Protein AF-A0A2P6NQ12-F1 (afdb_monomer)

Secondary structure (DSSP, 8-state):
-PPPHHHHHHHHHHHHHHTT---PPPPP-EEEE-TTT--EEEE-TT-HHHHHHHHHH-TTS-HHHHSTT----
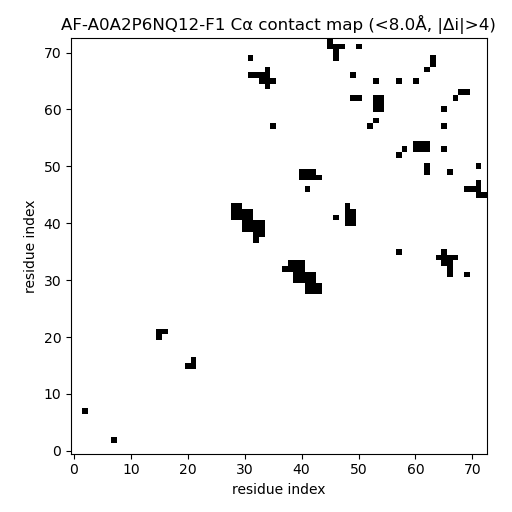
Organis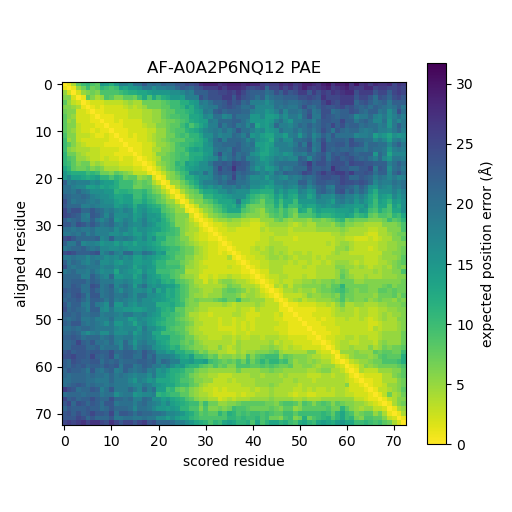m: NCBI:txid1890364

Sequence (73 aa):
MPQSKKDLRKAKQKENAAAGVVYQKKEPERMAKCQKCKLDFRATKRNVELLSHATAKHSDSTFTDCFPGEVHE

pLDDT: mean 77.49, std 9.47, range [52.12, 89.88]

Foldseek 3Di:
DPDDPVVVVVVVVVVCVVVVPDDDDPDPFDWFAFPPPRDIDTQDPQRVVLQCCCCVPVVVDDSCNGTPPDDHD

Structure (mmCIF, N/CA/C/O backbone):
data_AF-A0A2P6NQ12-F1
#
_entry.id   AF-A0A2P6NQ12-F1
#
loop_
_atom_site.group_PDB
_atom_site.id
_atom_site.type_symbol
_atom_site.label_atom_id
_atom_site.label_alt_id
_atom_site.label_comp_id
_atom_site.label_asym_id
_atom_site.label_entity_id
_atom_site.label_seq_id
_atom_site.pdbx_PDB_ins_code
_atom_site.Cartn_x
_atom_site.Cartn_y
_atom_site.Cartn_z
_atom_site.occupancy
_atom_site.B_iso_or_equiv
_atom_site.auth_seq_id
_atom_site.auth_comp_id
_atom_site.auth_asym_id
_atom_site.auth_atom_id
_atom_site.pdbx_PDB_model_num
ATOM 1 N N . MET A 1 1 ? 18.971 24.543 -37.584 1.00 54.34 1 MET A N 1
ATOM 2 C CA . MET A 1 1 ? 17.692 24.290 -36.884 1.00 54.34 1 MET A CA 1
ATOM 3 C C . MET A 1 1 ? 18.000 23.450 -35.649 1.00 54.34 1 MET A C 1
ATOM 5 O O . MET A 1 1 ? 18.505 22.348 -35.835 1.00 54.34 1 MET A O 1
ATOM 9 N N . PRO A 1 2 ? 17.813 23.949 -34.416 1.00 63.41 2 PRO A N 1
ATOM 10 C CA . PRO A 1 2 ? 18.013 23.129 -33.220 1.00 63.41 2 PRO A CA 1
ATOM 11 C C . PRO A 1 2 ? 17.038 21.943 -33.243 1.00 63.41 2 PRO A C 1
ATOM 13 O O . PRO A 1 2 ? 15.875 22.108 -33.613 1.00 63.41 2 PRO A O 1
ATOM 16 N N . GLN A 1 3 ? 17.515 20.744 -32.899 1.00 66.56 3 GLN A N 1
ATOM 17 C CA . GLN A 1 3 ? 16.677 19.543 -32.881 1.00 66.56 3 GLN A CA 1
ATOM 18 C C . GLN A 1 3 ? 15.471 19.744 -31.961 1.00 66.56 3 GLN A C 1
ATOM 20 O O . GLN A 1 3 ? 15.595 20.212 -30.826 1.00 66.56 3 GLN A O 1
ATOM 25 N N . SER A 1 4 ? 14.288 19.376 -32.454 1.00 78.62 4 SER A N 1
ATOM 26 C CA . SER A 1 4 ? 13.063 19.489 -31.676 1.00 78.62 4 SER A CA 1
ATOM 27 C C . SER A 1 4 ? 13.121 18.528 -30.488 1.00 78.62 4 SER A C 1
ATOM 29 O O . SER A 1 4 ? 13.634 17.412 -30.586 1.00 78.62 4 SER A O 1
ATOM 31 N N . LYS A 1 5 ? 12.549 18.917 -29.342 1.00 77.44 5 LYS A N 1
ATOM 32 C CA . LYS A 1 5 ? 12.539 18.087 -28.117 1.00 77.44 5 LYS A CA 1
ATOM 33 C C . LYS A 1 5 ? 11.962 16.680 -28.348 1.00 77.44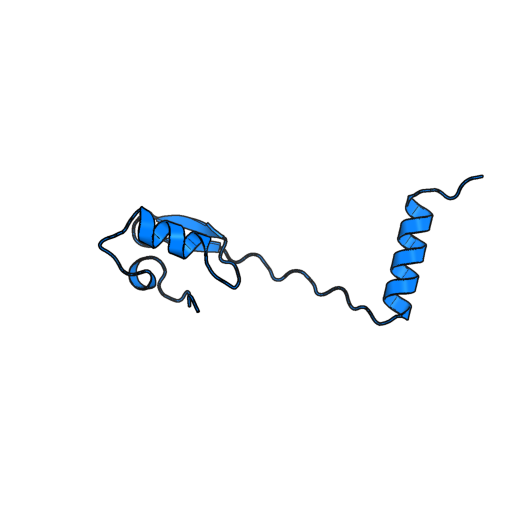 5 LYS A C 1
ATOM 35 O O . LYS A 1 5 ? 12.274 15.756 -27.599 1.00 77.44 5 LYS A O 1
ATOM 40 N N . LYS A 1 6 ? 11.114 16.513 -29.369 1.00 78.88 6 LYS A N 1
ATOM 41 C CA . LYS A 1 6 ? 10.555 15.218 -29.781 1.00 78.88 6 LYS A CA 1
ATOM 42 C C . LYS A 1 6 ? 11.607 14.301 -30.413 1.00 78.88 6 LYS A C 1
ATOM 44 O O . LYS A 1 6 ? 11.615 13.113 -30.102 1.00 78.88 6 LYS A O 1
ATOM 49 N N . ASP A 1 7 ? 12.501 14.841 -31.234 1.00 80.69 7 ASP A N 1
ATOM 50 C CA . ASP A 1 7 ? 13.560 14.077 -31.900 1.00 80.69 7 ASP A CA 1
ATOM 51 C C . ASP A 1 7 ? 14.594 13.568 -30.893 1.00 80.69 7 ASP A C 1
ATOM 53 O O . ASP A 1 7 ? 14.964 12.397 -30.928 1.00 80.69 7 ASP A O 1
ATOM 57 N N . LEU A 1 8 ? 14.944 14.394 -29.902 1.00 81.12 8 LEU A N 1
ATOM 58 C CA . LEU A 1 8 ? 15.826 13.997 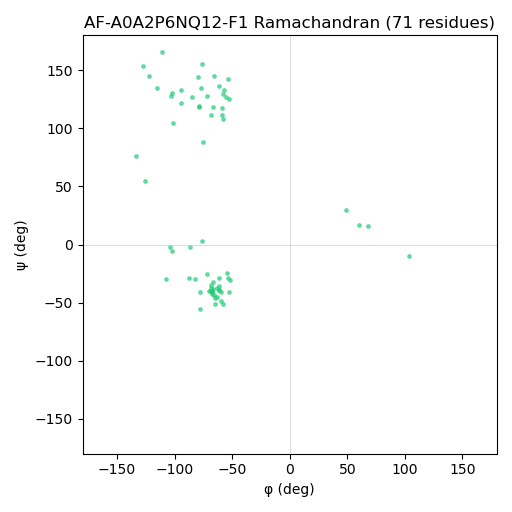-28.797 1.00 81.12 8 LEU A CA 1
ATOM 59 C C . LEU A 1 8 ? 15.243 12.842 -27.965 1.00 81.12 8 LEU A C 1
ATOM 61 O O . LEU A 1 8 ? 15.962 11.924 -27.574 1.00 81.12 8 LEU A O 1
ATOM 65 N N . ARG A 1 9 ? 13.926 12.847 -27.713 1.00 79.88 9 ARG A N 1
ATOM 66 C CA . ARG A 1 9 ? 13.254 11.746 -26.996 1.00 79.88 9 ARG A CA 1
ATOM 67 C C . ARG A 1 9 ? 13.238 10.453 -27.810 1.00 79.88 9 ARG A C 1
ATOM 69 O O . ARG A 1 9 ? 13.446 9.388 -27.234 1.00 79.88 9 ARG A O 1
ATOM 76 N N . LYS A 1 10 ? 13.014 10.539 -29.126 1.00 81.62 10 LYS A N 1
ATOM 77 C CA . LYS A 1 10 ? 13.042 9.376 -30.028 1.00 81.62 10 LYS A CA 1
ATOM 78 C C . LYS A 1 10 ? 14.442 8.771 -30.139 1.00 81.62 10 LYS A C 1
ATOM 80 O O . LYS A 1 10 ? 14.564 7.552 -30.067 1.00 81.62 10 LYS A O 1
ATOM 85 N N . ALA A 1 11 ? 15.479 9.602 -30.262 1.00 81.25 11 ALA A N 1
ATOM 86 C CA . ALA A 1 11 ? 16.870 9.151 -30.280 1.00 81.25 11 ALA A CA 1
ATOM 87 C C . ALA A 1 11 ? 17.213 8.385 -28.994 1.00 81.25 11 ALA A C 1
ATOM 89 O O . ALA A 1 11 ? 17.583 7.216 -29.060 1.00 81.25 11 ALA A O 1
ATOM 90 N N . LYS A 1 12 ? 16.914 8.977 -27.832 1.00 78.75 12 LYS A N 1
ATOM 91 C CA . LYS A 1 12 ? 17.159 8.354 -26.526 1.00 78.75 12 LYS A CA 1
ATOM 92 C C . LYS A 1 12 ? 16.387 7.045 -26.322 1.00 78.75 12 LYS A C 1
ATOM 94 O O . LYS A 1 12 ? 16.893 6.110 -25.715 1.00 78.75 12 LYS A O 1
ATOM 99 N N . GLN A 1 13 ? 15.160 6.948 -26.838 1.00 72.50 13 GLN A N 1
ATOM 100 C CA . GLN A 1 13 ? 14.379 5.708 -26.779 1.00 72.50 13 GLN A CA 1
ATOM 101 C C . GLN A 1 13 ? 14.986 4.602 -27.657 1.00 72.50 13 GLN A C 1
ATOM 103 O O . GLN A 1 13 ? 14.999 3.443 -27.248 1.00 72.50 13 GLN A O 1
ATOM 108 N N . LYS A 1 14 ? 15.526 4.958 -28.830 1.00 78.62 14 LYS A N 1
ATOM 109 C CA . LYS A 1 14 ? 16.232 4.032 -29.726 1.00 78.62 14 LYS A CA 1
ATOM 110 C C . LYS A 1 14 ? 17.556 3.558 -29.120 1.00 78.62 14 LYS A C 1
ATOM 112 O O . LYS A 1 14 ? 17.861 2.375 -29.209 1.00 78.62 14 LYS A O 1
ATOM 117 N N . GLU A 1 15 ? 18.293 4.450 -28.460 1.00 77.44 15 GLU A N 1
ATOM 118 C CA . GLU A 1 15 ? 19.510 4.114 -27.707 1.00 77.44 15 GLU A CA 1
ATOM 119 C C . GLU A 1 15 ? 19.208 3.172 -26.535 1.00 77.44 15 GLU A C 1
ATOM 121 O O . GLU A 1 15 ? 19.867 2.148 -26.385 1.00 77.44 15 GLU A O 1
ATOM 126 N N . ASN A 1 16 ? 18.152 3.444 -25.763 1.00 70.50 16 ASN A N 1
ATOM 127 C CA . ASN A 1 16 ? 17.718 2.565 -24.674 1.00 70.50 16 ASN A CA 1
ATOM 128 C C . ASN A 1 16 ? 17.280 1.175 -25.176 1.00 70.50 16 ASN A C 1
ATOM 130 O O . ASN A 1 16 ? 17.568 0.173 -24.526 1.00 70.50 16 ASN A O 1
ATOM 134 N N . ALA A 1 17 ? 16.616 1.102 -26.336 1.00 70.38 17 ALA A N 1
ATOM 135 C CA . ALA A 1 17 ? 16.246 -0.168 -26.961 1.00 70.38 17 ALA A CA 1
ATOM 136 C C . ALA A 1 17 ? 17.476 -0.951 -27.457 1.00 70.38 17 ALA A C 1
ATOM 138 O O . ALA A 1 17 ? 17.545 -2.161 -27.262 1.00 70.38 17 ALA A O 1
ATOM 139 N N . ALA A 1 18 ? 18.461 -0.265 -28.049 1.00 71.94 18 ALA A N 1
ATOM 140 C CA . ALA A 1 18 ? 19.720 -0.869 -28.490 1.00 71.94 18 ALA A CA 1
ATOM 141 C C . ALA A 1 18 ? 20.585 -1.357 -27.314 1.00 71.94 18 ALA A C 1
ATOM 143 O O . ALA A 1 18 ? 21.254 -2.379 -27.427 1.00 71.94 18 ALA A O 1
ATOM 144 N N . ALA A 1 19 ? 20.519 -0.670 -26.171 1.00 75.38 19 ALA A N 1
ATOM 145 C CA . ALA A 1 19 ? 21.166 -1.069 -24.924 1.00 75.38 19 ALA A CA 1
ATOM 146 C C . ALA A 1 19 ? 20.439 -2.213 -24.182 1.00 75.38 19 ALA A C 1
ATOM 148 O O . ALA A 1 19 ? 20.835 -2.570 -23.075 1.00 75.38 19 ALA A O 1
ATOM 149 N N . GLY A 1 20 ? 19.359 -2.770 -24.747 1.00 60.94 20 GLY A N 1
ATOM 150 C CA . GLY A 1 20 ? 18.598 -3.858 -24.126 1.00 60.94 20 GLY A CA 1
ATOM 151 C C . GLY A 1 20 ? 17.838 -3.449 -22.859 1.00 60.94 20 GLY A C 1
ATOM 152 O O . GLY A 1 20 ? 17.400 -4.312 -22.100 1.00 60.94 20 GLY A O 1
ATOM 153 N N . VAL A 1 21 ? 17.654 -2.144 -22.615 1.00 64.88 21 VAL A N 1
ATOM 154 C CA . VAL A 1 21 ? 16.898 -1.636 -21.465 1.00 64.88 21 VAL A CA 1
ATOM 155 C C . VAL A 1 21 ? 15.412 -1.827 -21.747 1.00 64.88 21 VAL A C 1
ATOM 157 O O . VAL A 1 21 ? 14.725 -0.960 -22.294 1.00 64.88 21 VAL A O 1
ATOM 160 N N . VAL A 1 22 ? 14.901 -3.001 -21.382 1.00 60.44 22 VAL A N 1
ATOM 161 C CA . VAL A 1 22 ? 13.467 -3.280 -21.396 1.00 60.44 22 VAL A CA 1
ATOM 162 C C . VAL A 1 22 ? 12.831 -2.432 -20.300 1.00 60.44 22 VAL A C 1
ATOM 164 O O . VAL A 1 22 ? 13.061 -2.655 -19.111 1.00 60.44 22 VAL A O 1
ATOM 167 N N . TYR A 1 23 ? 12.036 -1.434 -20.689 1.00 62.66 23 TYR A N 1
ATOM 168 C CA . TYR A 1 23 ? 11.206 -0.697 -19.741 1.00 62.66 23 TYR A CA 1
ATOM 169 C C . TYR A 1 23 ? 10.281 -1.696 -19.048 1.00 62.66 23 TYR A C 1
ATOM 171 O O . TYR A 1 23 ? 9.342 -2.204 -19.665 1.00 62.66 23 TYR A O 1
ATOM 179 N N . GLN A 1 24 ? 10.544 -1.984 -17.772 1.00 63.59 24 GLN A N 1
ATOM 180 C CA . GLN A 1 24 ? 9.613 -2.766 -16.975 1.00 63.59 24 GLN A CA 1
ATOM 181 C C . GLN A 1 24 ? 8.283 -2.015 -16.962 1.00 63.59 24 GLN A C 1
ATOM 183 O O . GLN A 1 24 ? 8.206 -0.860 -16.528 1.00 63.59 24 GLN A O 1
ATOM 188 N N . LYS A 1 25 ? 7.239 -2.645 -17.512 1.00 63.69 25 LYS A N 1
ATOM 189 C CA . LYS A 1 25 ? 5.877 -2.130 -17.388 1.00 63.69 25 LYS A CA 1
ATOM 190 C C . LYS A 1 25 ? 5.608 -1.968 -15.896 1.00 63.69 25 LYS A C 1
ATOM 192 O O . LYS A 1 25 ? 5.826 -2.907 -15.136 1.00 63.69 25 LYS A O 1
ATOM 197 N N . LYS A 1 26 ? 5.168 -0.775 -15.485 1.00 61.12 26 LYS A N 1
ATOM 198 C CA . LYS A 1 26 ? 4.688 -0.565 -14.117 1.00 61.12 26 LYS A CA 1
ATOM 199 C C . LYS A 1 26 ? 3.628 -1.631 -13.837 1.00 61.12 26 LYS A C 1
ATOM 201 O O . LYS A 1 26 ? 2.702 -1.771 -14.637 1.00 61.12 26 LYS A O 1
ATOM 206 N N . GLU A 1 27 ? 3.808 -2.398 -12.762 1.00 62.56 27 GLU A N 1
ATOM 207 C CA . GLU A 1 27 ? 2.778 -3.328 -12.299 1.00 62.56 27 GLU A CA 1
ATOM 208 C C . GLU A 1 27 ? 1.460 -2.563 -12.109 1.00 62.56 27 GLU A C 1
ATOM 210 O O . GLU A 1 27 ? 1.493 -1.393 -11.705 1.00 62.56 27 GLU A O 1
ATOM 215 N N . PRO A 1 28 ? 0.312 -3.183 -12.433 1.00 63.31 28 PRO A N 1
ATOM 216 C CA . PRO A 1 28 ? -0.979 -2.560 -12.200 1.00 63.31 28 PRO A CA 1
ATOM 217 C C . PRO A 1 28 ? -1.119 -2.238 -10.710 1.00 63.31 28 PRO A C 1
ATOM 219 O O . PRO A 1 28 ? -0.869 -3.091 -9.856 1.00 63.31 28 PRO A O 1
ATOM 222 N N . GLU A 1 29 ? -1.493 -0.994 -10.407 1.00 69.88 29 GLU A N 1
ATOM 223 C CA . GLU A 1 29 ? -1.782 -0.559 -9.042 1.00 69.88 29 GLU A CA 1
ATOM 224 C C . GLU A 1 29 ? -2.919 -1.430 -8.495 1.00 69.88 29 GLU A C 1
ATOM 226 O O . GLU A 1 29 ? -4.051 -1.368 -8.980 1.00 69.88 29 GLU A O 1
ATOM 231 N N . ARG A 1 30 ? -2.613 -2.285 -7.515 1.00 82.00 30 ARG A N 1
ATOM 232 C CA . ARG A 1 30 ? -3.629 -3.076 -6.823 1.00 82.00 30 ARG A CA 1
ATOM 233 C C . ARG A 1 30 ? -4.350 -2.164 -5.839 1.00 82.00 30 ARG A C 1
ATOM 235 O O . ARG A 1 30 ? -3.711 -1.383 -5.141 1.00 82.00 30 ARG A O 1
ATOM 242 N N . MET A 1 31 ? -5.675 -2.231 -5.795 1.00 84.44 31 MET A N 1
ATOM 243 C CA . MET A 1 31 ? -6.462 -1.561 -4.760 1.00 84.44 31 MET A CA 1
ATOM 244 C C . MET A 1 31 ? -6.902 -2.602 -3.738 1.00 84.44 31 MET A C 1
ATOM 246 O O . MET A 1 31 ? -7.427 -3.648 -4.116 1.00 84.44 31 MET A O 1
ATOM 250 N N . ALA A 1 32 ? -6.683 -2.316 -2.461 1.00 85.56 32 ALA A N 1
ATOM 251 C CA . ALA A 1 32 ? -7.102 -3.149 -1.348 1.00 85.56 32 ALA A CA 1
ATOM 252 C C . ALA A 1 32 ? -8.139 -2.396 -0.511 1.00 85.56 32 ALA A C 1
ATOM 254 O O . ALA A 1 32 ? -7.987 -1.214 -0.199 1.00 85.56 32 ALA A O 1
ATOM 255 N N . LYS A 1 33 ? -9.214 -3.098 -0.157 1.00 87.88 33 LYS A N 1
ATOM 256 C CA . LYS A 1 33 ? -10.348 -2.537 0.572 1.00 87.88 33 LYS A CA 1
ATOM 257 C C . LYS A 1 33 ? -10.304 -2.953 2.029 1.00 87.88 33 LYS A C 1
ATOM 259 O O . LYS A 1 33 ? -10.247 -4.145 2.332 1.00 87.88 33 LYS A O 1
ATOM 264 N N . CYS A 1 34 ? -10.398 -1.980 2.927 1.00 88.94 34 CYS A N 1
ATOM 265 C CA . CYS A 1 34 ? -10.444 -2.266 4.349 1.00 88.94 34 CYS A CA 1
ATOM 266 C C . CYS A 1 34 ? -11.791 -2.890 4.719 1.00 88.94 34 CYS A C 1
ATOM 268 O O . CYS A 1 34 ? -12.842 -2.317 4.437 1.00 88.94 34 CYS A O 1
ATOM 270 N N . GLN A 1 35 ? -11.788 -4.028 5.405 1.00 88.75 35 GLN A N 1
ATOM 271 C CA . GLN A 1 35 ? -13.024 -4.707 5.807 1.00 88.75 35 GLN A CA 1
ATOM 272 C C . GLN A 1 35 ? -13.779 -3.980 6.929 1.00 88.75 35 GLN A C 1
ATOM 274 O O . GLN A 1 35 ? -15.001 -4.083 7.012 1.00 88.75 35 GLN A O 1
ATOM 279 N N . LYS A 1 36 ? -13.080 -3.193 7.756 1.00 87.69 36 LYS A N 1
ATOM 280 C CA . LYS A 1 36 ? -13.675 -2.452 8.881 1.00 87.69 36 LYS A CA 1
ATOM 281 C C . LYS A 1 36 ? -14.410 -1.196 8.431 1.00 87.69 36 LYS A C 1
ATOM 283 O O . LYS A 1 36 ? -15.590 -1.022 8.717 1.00 87.69 36 LYS A O 1
ATOM 288 N N . CYS A 1 37 ? -13.706 -0.322 7.718 1.00 89.88 37 CYS A N 1
ATOM 289 C CA . CYS A 1 37 ? -14.218 0.994 7.336 1.00 89.88 37 CYS A CA 1
ATOM 290 C C . CYS A 1 37 ? -14.691 1.061 5.877 1.00 89.88 37 CYS A C 1
ATOM 292 O O . CYS A 1 37 ? -15.255 2.072 5.468 1.00 89.88 37 CYS A O 1
ATOM 294 N N . LYS A 1 38 ? -14.484 -0.008 5.091 1.00 88.06 38 LYS A N 1
ATOM 295 C CA . LYS A 1 38 ? -14.866 -0.119 3.672 1.00 88.06 38 LYS A CA 1
ATOM 296 C C . LYS A 1 38 ? -14.213 0.921 2.756 1.00 88.06 38 LYS A C 1
ATOM 298 O O . LYS A 1 38 ? -14.683 1.094 1.634 1.00 88.06 38 LYS A O 1
ATOM 303 N N . LEU A 1 39 ? -13.144 1.573 3.208 1.00 87.81 39 LEU A N 1
ATOM 304 C CA . LEU A 1 39 ? -12.340 2.479 2.394 1.00 87.81 39 LEU A CA 1
ATOM 305 C C . LEU A 1 39 ? -11.382 1.692 1.498 1.00 87.81 39 LEU A C 1
ATOM 307 O O . LEU A 1 39 ? -10.838 0.661 1.904 1.00 87.81 39 LEU A O 1
ATOM 311 N N . ASP A 1 40 ? -11.177 2.207 0.293 1.00 86.62 40 ASP A N 1
ATOM 312 C CA . ASP A 1 40 ? -10.254 1.659 -0.693 1.00 86.62 40 ASP A CA 1
ATOM 313 C C . ASP A 1 40 ? -8.895 2.367 -0.592 1.00 86.62 40 ASP A C 1
ATOM 315 O O . ASP A 1 40 ? -8.814 3.596 -0.547 1.00 86.62 40 ASP A O 1
ATOM 319 N N . PHE A 1 41 ? -7.820 1.584 -0.570 1.00 86.25 41 PHE A N 1
ATOM 320 C CA . PHE A 1 41 ? -6.439 2.052 -0.477 1.00 86.25 41 PHE A CA 1
ATOM 321 C C . PHE A 1 41 ? -5.598 1.445 -1.593 1.00 86.25 41 PHE A C 1
ATOM 323 O O . PHE A 1 41 ? -5.883 0.356 -2.095 1.00 86.25 41 PHE A O 1
ATOM 330 N N . ARG A 1 42 ? -4.526 2.136 -1.982 1.00 84.75 42 ARG A N 1
ATOM 331 C CA . ARG A 1 42 ? -3.574 1.597 -2.954 1.00 84.75 42 ARG A CA 1
ATOM 332 C C . ARG A 1 42 ? -2.642 0.612 -2.254 1.00 84.75 42 ARG A C 1
ATOM 334 O O . ARG A 1 42 ? -1.899 0.977 -1.346 1.00 84.75 42 ARG A O 1
ATOM 341 N N . ALA A 1 43 ? -2.678 -0.636 -2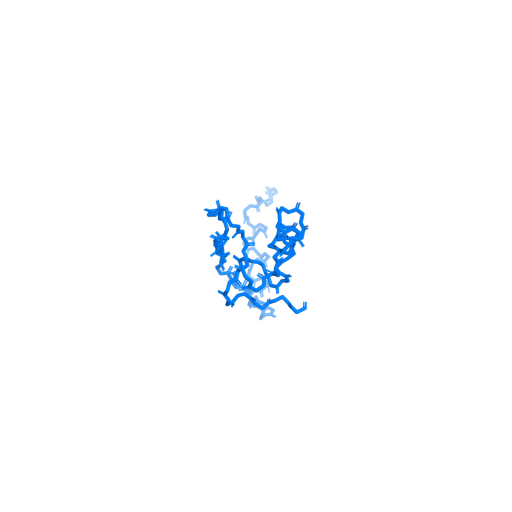.697 1.00 80.88 43 ALA A N 1
ATOM 342 C CA . ALA A 1 43 ? -1.729 -1.657 -2.300 1.00 80.88 43 ALA A CA 1
ATOM 343 C C . ALA A 1 43 ? -0.427 -1.458 -3.082 1.00 80.88 43 ALA A C 1
ATOM 345 O O . ALA A 1 43 ? -0.384 -1.480 -4.316 1.00 80.88 43 ALA A O 1
ATOM 346 N N . THR A 1 44 ? 0.649 -1.219 -2.339 1.00 80.06 44 THR A N 1
ATOM 347 C CA . THR A 1 44 ? 2.010 -1.078 -2.867 1.00 80.06 44 THR A CA 1
ATOM 348 C C . THR A 1 44 ? 2.832 -2.274 -2.411 1.00 80.06 44 THR A C 1
ATOM 350 O O . THR A 1 44 ? 2.444 -2.967 -1.485 1.00 80.06 44 THR A O 1
ATOM 353 N N . LYS A 1 45 ? 4.012 -2.525 -2.989 1.00 73.69 45 LYS A N 1
ATOM 354 C CA . LYS A 1 45 ? 4.823 -3.702 -2.601 1.00 73.69 45 LYS A CA 1
ATOM 355 C C . LYS A 1 45 ? 5.107 -3.825 -1.100 1.00 73.69 45 LYS A C 1
ATOM 357 O O . LYS A 1 45 ? 5.298 -4.932 -0.627 1.00 73.69 45 LYS A O 1
ATOM 362 N N . ARG A 1 46 ? 5.154 -2.701 -0.380 1.00 75.56 46 ARG A N 1
ATOM 363 C CA . ARG A 1 46 ? 5.373 -2.666 1.074 1.00 75.56 46 A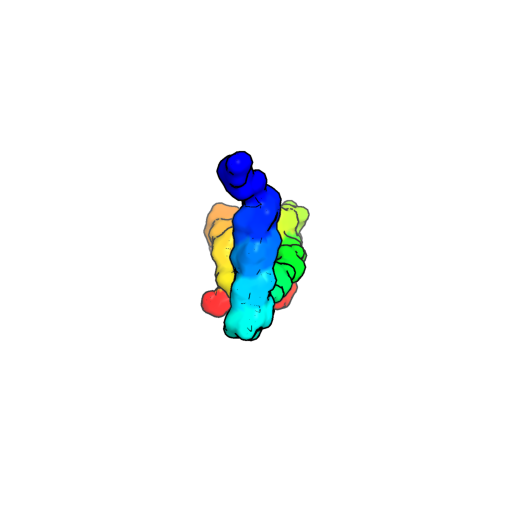RG A CA 1
ATOM 364 C C . ARG A 1 46 ? 4.105 -2.385 1.876 1.00 75.56 46 ARG A C 1
ATOM 366 O O . ARG A 1 46 ? 4.186 -2.292 3.086 1.00 75.56 46 ARG A O 1
ATOM 373 N N . ASN A 1 47 ? 2.962 -2.156 1.226 1.00 81.25 47 ASN A N 1
ATOM 374 C CA . ASN A 1 47 ? 1.671 -1.934 1.880 1.00 81.25 47 ASN A CA 1
ATOM 375 C C . ASN A 1 47 ? 1.673 -0.890 3.030 1.00 81.25 47 ASN A C 1
ATOM 377 O O . ASN A 1 47 ? 0.848 -0.951 3.939 1.00 81.25 47 ASN A O 1
ATOM 381 N N . VAL A 1 48 ? 2.559 0.116 2.964 1.00 84.75 48 VAL A N 1
ATOM 382 C CA . VAL A 1 48 ? 2.791 1.098 4.047 1.00 84.75 48 VAL A CA 1
ATOM 383 C C . VAL A 1 48 ? 1.540 1.920 4.360 1.00 84.75 48 VAL A C 1
ATOM 385 O O . VAL A 1 48 ? 1.248 2.189 5.524 1.00 84.75 48 VAL A O 1
ATOM 388 N N . GLU A 1 49 ? 0.774 2.304 3.335 1.00 84.38 49 GLU A N 1
ATOM 389 C CA . GLU A 1 49 ? -0.471 3.067 3.506 1.00 84.38 49 GLU A CA 1
ATOM 390 C C . GLU A 1 49 ? -1.553 2.241 4.211 1.00 84.38 49 GLU A C 1
ATOM 392 O O . GLU A 1 49 ? -2.259 2.748 5.081 1.00 84.38 49 GLU A O 1
ATOM 397 N N . LEU A 1 50 ? -1.638 0.949 3.888 1.00 86.69 50 LEU A N 1
ATOM 398 C CA . LEU A 1 50 ? -2.580 0.015 4.499 1.00 86.69 50 LEU A CA 1
ATOM 399 C C . LEU A 1 50 ? -2.221 -0.225 5.972 1.00 86.69 50 LEU A C 1
ATOM 401 O O . LEU A 1 50 ? -3.109 -0.219 6.825 1.00 86.69 50 LEU A O 1
ATOM 405 N N . LEU A 1 51 ? -0.927 -0.388 6.286 1.00 84.88 51 LEU A N 1
ATOM 406 C CA . LEU A 1 51 ? -0.455 -0.542 7.666 1.00 84.88 51 LEU A CA 1
ATOM 407 C C . LEU A 1 51 ? -0.715 0.729 8.472 1.00 84.88 51 LEU A C 1
ATOM 409 O O . LEU A 1 51 ? -1.239 0.663 9.581 1.00 84.88 51 LEU A O 1
ATOM 413 N N . SER A 1 52 ? -0.392 1.886 7.897 1.00 87.38 52 SER A N 1
ATOM 414 C CA . SER A 1 52 ? -0.637 3.188 8.521 1.00 87.38 52 SER A CA 1
ATOM 415 C C . SER A 1 52 ? -2.126 3.389 8.797 1.00 87.38 52 SER A C 1
ATOM 417 O 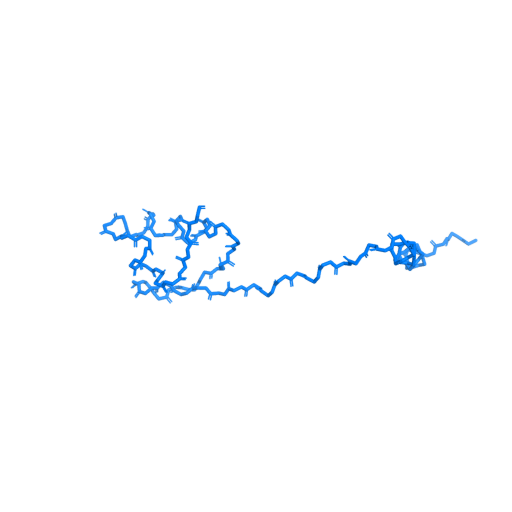O . SER A 1 52 ? -2.502 3.856 9.867 1.00 87.38 52 SER A O 1
ATOM 419 N N . HIS A 1 53 ? -2.996 2.981 7.869 1.00 88.56 53 HIS A N 1
ATOM 420 C CA . HIS A 1 53 ? -4.437 3.021 8.078 1.00 88.56 53 HIS A CA 1
ATOM 421 C C . HIS A 1 53 ? -4.885 2.081 9.203 1.00 88.56 53 HIS A C 1
ATOM 423 O O . HIS A 1 53 ? -5.589 2.520 10.111 1.00 88.56 53 HIS A O 1
ATOM 429 N N . ALA A 1 54 ? -4.471 0.811 9.160 1.00 87.56 54 ALA A N 1
ATOM 430 C CA . ALA A 1 54 ? -4.848 -0.180 10.164 1.00 87.56 54 ALA A CA 1
ATOM 431 C C . ALA A 1 54 ? -4.392 0.248 11.568 1.00 87.56 54 ALA A C 1
ATOM 433 O O . ALA A 1 54 ? -5.207 0.303 12.479 1.00 87.56 54 ALA A O 1
ATOM 434 N N . THR A 1 55 ? -3.128 0.653 11.718 1.00 85.62 55 THR A N 1
ATOM 435 C CA . THR A 1 55 ? -2.550 1.072 13.007 1.00 85.62 55 THR A CA 1
ATOM 436 C C . THR A 1 55 ? -3.124 2.388 13.537 1.00 85.62 55 THR A C 1
ATOM 438 O O . THR A 1 55 ? -3.285 2.525 14.744 1.00 85.62 55 THR A O 1
ATOM 441 N N . ALA A 1 56 ? -3.460 3.351 12.670 1.00 87.69 56 ALA A N 1
ATOM 442 C CA . ALA A 1 56 ? -3.965 4.655 13.107 1.00 87.69 56 ALA A CA 1
ATOM 443 C C . ALA A 1 56 ? -5.486 4.704 13.318 1.00 87.69 56 ALA A C 1
ATOM 445 O O . ALA A 1 56 ? -5.968 5.547 14.076 1.00 87.69 56 ALA A O 1
ATOM 446 N N . LYS A 1 57 ? -6.264 3.884 12.598 1.00 85.50 57 LYS A N 1
ATOM 447 C CA . LYS A 1 57 ? -7.738 3.907 12.652 1.00 85.50 57 LYS A CA 1
ATOM 448 C C . LYS A 1 57 ? -8.336 2.715 13.373 1.00 85.50 57 LYS A C 1
ATOM 450 O O . LYS A 1 57 ? -9.407 2.864 13.953 1.00 85.50 57 LYS A O 1
ATOM 455 N N . HIS A 1 58 ? -7.677 1.565 13.334 1.00 84.56 58 HIS A N 1
ATOM 456 C CA . HIS A 1 58 ? -8.160 0.329 13.936 1.00 84.56 58 HIS A CA 1
ATOM 457 C C . HIS A 1 58 ? -7.091 -0.229 14.876 1.00 84.56 58 HIS A C 1
ATOM 459 O O . HIS A 1 58 ? -6.678 -1.373 14.738 1.00 84.56 58 HIS A O 1
ATOM 465 N N . SER A 1 59 ? -6.648 0.590 15.832 1.00 75.94 59 SER A N 1
ATOM 466 C CA . SER A 1 59 ? -5.615 0.259 16.822 1.00 75.94 59 SER A CA 1
ATOM 467 C C . SER A 1 59 ? -5.897 -1.047 17.575 1.00 75.94 59 SER A C 1
ATOM 469 O O . SER A 1 59 ? -4.972 -1.751 17.966 1.00 75.94 59 SER A O 1
ATOM 471 N N . ASP A 1 60 ? -7.179 -1.375 17.746 1.00 79.75 60 ASP A N 1
ATOM 472 C CA . ASP A 1 60 ? -7.671 -2.586 18.409 1.00 79.75 60 ASP A CA 1
ATOM 473 C C . ASP A 1 60 ? -7.787 -3.805 17.473 1.00 79.75 60 ASP A C 1
ATOM 475 O O . ASP A 1 60 ? -8.206 -4.881 17.893 1.00 79.75 60 ASP A O 1
ATOM 479 N N . SER A 1 61 ? -7.483 -3.657 16.180 1.00 77.31 61 SER A N 1
ATOM 480 C CA . SER A 1 61 ? -7.563 -4.720 15.172 1.00 77.31 61 SER A CA 1
ATOM 481 C C . SER A 1 61 ? -6.212 -4.935 14.498 1.00 77.31 61 SER A C 1
ATOM 483 O O . SER A 1 61 ? -5.441 -4.009 14.256 1.00 77.31 61 SER A O 1
ATOM 485 N N . THR A 1 62 ? -5.909 -6.181 14.154 1.00 79.31 62 THR A N 1
ATOM 486 C CA . THR A 1 62 ? -4.671 -6.499 13.443 1.00 79.31 62 THR A CA 1
ATOM 487 C C . THR A 1 62 ? -4.769 -6.105 11.970 1.00 79.31 62 THR A C 1
ATOM 489 O O . THR A 1 62 ? -5.849 -6.051 11.378 1.00 79.31 62 THR A O 1
ATOM 492 N N . PHE A 1 63 ? -3.618 -5.862 11.337 1.00 81.12 63 PHE A N 1
ATOM 493 C CA . PHE A 1 63 ? -3.544 -5.590 9.897 1.00 81.12 63 PHE A CA 1
ATOM 494 C C . PHE A 1 63 ? -4.253 -6.670 9.064 1.00 81.12 63 PHE A C 1
ATOM 496 O O . PHE A 1 63 ? -5.002 -6.352 8.143 1.00 81.12 63 PHE A O 1
ATOM 503 N N . THR A 1 64 ? -4.083 -7.934 9.458 1.00 83.06 64 THR A N 1
ATOM 504 C CA . THR A 1 64 ? -4.721 -9.105 8.843 1.00 83.06 64 THR A CA 1
ATOM 505 C C . THR A 1 64 ? -6.246 -9.090 8.924 1.00 83.06 64 THR A C 1
ATOM 507 O O . THR A 1 64 ? -6.904 -9.625 8.038 1.00 83.06 64 THR A O 1
ATOM 510 N N . ASP A 1 65 ? -6.810 -8.458 9.951 1.00 82.81 65 ASP A N 1
ATOM 511 C CA . ASP A 1 65 ? -8.256 -8.314 10.136 1.00 82.81 65 ASP A CA 1
ATOM 512 C C . ASP A 1 65 ? -8.817 -7.145 9.302 1.00 82.81 65 ASP A C 1
ATOM 514 O O . ASP A 1 65 ? -9.948 -7.178 8.819 1.00 82.81 65 ASP A O 1
ATOM 518 N N . CYS A 1 66 ? -7.999 -6.115 9.060 1.00 84.62 66 CYS A N 1
ATOM 519 C CA . CYS A 1 66 ?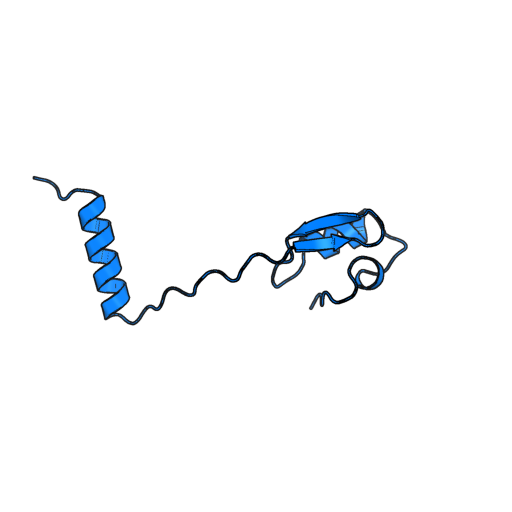 -8.360 -4.996 8.188 1.00 84.62 66 CYS A CA 1
ATOM 520 C C . CYS A 1 66 ? -8.248 -5.343 6.699 1.00 84.62 66 CYS A C 1
ATOM 522 O O . CYS A 1 66 ? -9.108 -4.931 5.918 1.00 84.62 66 CYS A O 1
ATOM 524 N N . PHE A 1 67 ? -7.201 -6.071 6.311 1.00 85.88 67 PHE A N 1
ATOM 525 C CA . PHE A 1 67 ? -6.874 -6.412 4.927 1.00 85.88 67 PHE A CA 1
ATOM 526 C C . PHE A 1 67 ? -6.541 -7.909 4.814 1.00 85.88 67 PHE A C 1
ATOM 528 O O . PHE A 1 67 ? -5.370 -8.286 4.722 1.00 85.88 67 PHE A O 1
ATOM 535 N N . PRO A 1 68 ? -7.559 -8.786 4.838 1.00 79.62 68 PRO A N 1
ATOM 536 C CA . PRO A 1 68 ? -7.346 -10.222 4.729 1.00 79.62 68 PRO A CA 1
ATOM 537 C C . PRO A 1 68 ? -6.805 -10.568 3.337 1.00 79.62 68 PRO A C 1
ATOM 539 O O . PRO A 1 68 ? -7.466 -10.333 2.327 1.00 79.62 68 PRO A O 1
ATOM 542 N N . GLY A 1 69 ? -5.592 -11.124 3.290 1.00 73.94 69 GLY A N 1
ATOM 543 C CA . GLY A 1 69 ? -4.910 -11.523 2.053 1.00 73.94 69 GLY A CA 1
ATOM 544 C C . GLY A 1 69 ? -3.795 -10.580 1.592 1.00 73.94 69 GLY A C 1
ATOM 545 O O . GLY A 1 69 ? -3.017 -10.962 0.719 1.00 73.94 69 GLY A O 1
ATOM 546 N N . GLU A 1 70 ? -3.655 -9.400 2.201 1.00 75.38 70 GLU A N 1
ATOM 547 C CA . GLU A 1 70 ? -2.475 -8.560 2.001 1.00 75.38 70 GLU A CA 1
ATOM 548 C C . GLU A 1 70 ? -1.368 -9.009 2.961 1.00 75.38 70 GLU A C 1
ATOM 550 O O . GLU A 1 70 ? -1.576 -9.121 4.169 1.00 75.38 70 GLU A O 1
ATOM 555 N N . VAL A 1 71 ? -0.179 -9.281 2.424 1.00 65.62 71 VAL A N 1
ATOM 556 C CA . VAL A 1 71 ? 1.012 -9.575 3.228 1.00 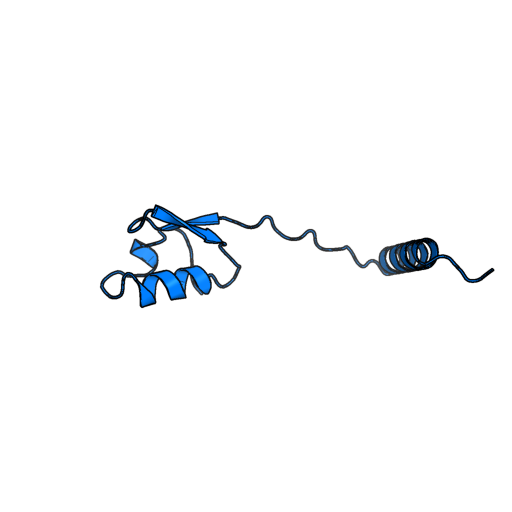65.62 71 VAL A CA 1
ATOM 557 C C . VAL A 1 71 ? 1.758 -8.258 3.404 1.00 65.62 71 VAL A C 1
ATOM 559 O O . VAL A 1 71 ? 2.074 -7.583 2.422 1.00 65.62 71 VAL A O 1
ATOM 562 N N . HIS A 1 72 ? 1.972 -7.845 4.649 1.00 60.41 72 HIS A N 1
ATOM 563 C CA . HIS A 1 72 ? 2.896 -6.766 4.972 1.00 60.41 72 HIS A CA 1
ATOM 564 C C . HIS A 1 72 ? 4.176 -7.424 5.490 1.00 60.41 72 HIS A C 1
ATOM 566 O O . HIS A 1 72 ? 4.175 -7.948 6.603 1.00 60.41 72 HIS A O 1
ATOM 572 N N . GLU A 1 73 ? 5.215 -7.448 4.654 1.00 52.12 73 GLU A N 1
ATOM 573 C CA . GLU A 1 73 ? 6.551 -7.970 4.986 1.00 52.12 73 GLU A CA 1
ATOM 574 C C . GLU A 1 73 ? 7.455 -6.857 5.530 1.00 52.12 73 GLU A C 1
ATOM 576 O O . GLU A 1 73 ? 7.487 -5.763 4.912 1.00 52.12 73 GLU A O 1
#

Mean predicted aligned error: 11.46 Å

Radius of gyration: 20.7 Å; Cα contacts (8 Å, |Δi|>4): 68; chains: 1; bounding box: 36×36×55 Å

InterPro domains:
  IPR026939 ZNF706/At2g23090 superfamily [G3DSA:4.10.1050.10] (2-70)
  IPR039438 At2g23090-like, zinc-binding domain [PF12907] (33-69)

Solvent-accessible surface area (backbone atoms only — not comparable to full-atom values): 4591 Å² total; per-residue (Å²): 131,84,82,52,75,66,56,59,52,52,52,53,52,52,51,36,55,75,70,65,57,73,77,76,74,79,74,79,82,42,74,44,57,31,69,79,82,66,48,77,41,68,46,51,98,58,28,59,64,54,48,52,46,25,60,73,74,34,68,93,48,55,56,59,68,31,32,74,88,63,76,74,120